Protein AF-A0A7K1ELM9-F1 (afdb_monomer_lite)

Radius of gyration: 16.13 Å; chains: 1; bounding box: 43×20×44 Å

Foldseek 3Di:
DVVVVVVVPPDPPVVLVVVLVVQLVVQLVVQLVVCVVVVHHSVVSSVVSCCCCPPVHVPVHYDDPVVVVVVVVVVVD

pLDDT: mean 88.55, std 14.56, range [47.94, 98.44]

Secondary structure (DSSP, 8-state):
-HHHHHTT-----HHHHHHHHHHHHHHHHHHHHHHHHTTS-HHHHHHHHHHHHSTTTT--S---HHHHHHHHHHHH-

Sequence (77 aa):
MISALLAAGGSLDYGAIFLDLALILIIAKAAAEVSERVGVPAVIGEIVAGIMIGPSLLGLVEPSDAIRVLAEVGVII

Structure (mmCIF, N/CA/C/O backbone):
data_AF-A0A7K1ELM9-F1
#
_entry.id   AF-A0A7K1ELM9-F1
#
loop_
_atom_site.group_PDB
_atom_site.id
_atom_site.type_symbol
_atom_site.label_atom_id
_atom_site.label_alt_id
_atom_site.label_comp_id
_atom_site.label_asym_id
_atom_site.label_entity_id
_atom_site.label_seq_id
_atom_site.pdbx_PDB_ins_code
_atom_site.Cartn_x
_atom_site.Cartn_y
_atom_site.Cartn_z
_atom_site.occupancy
_atom_site.B_iso_or_equiv
_atom_site.auth_seq_id
_atom_site.auth_comp_id
_atom_site.auth_asym_id
_atom_site.auth_atom_id
_atom_site.pdbx_PDB_model_num
ATOM 1 N N . MET A 1 1 ? 26.158 -4.826 -32.085 1.00 55.78 1 MET A N 1
ATOM 2 C CA . MET A 1 1 ? 26.714 -4.526 -30.743 1.00 55.78 1 MET A CA 1
ATOM 3 C C . MET A 1 1 ? 26.583 -3.052 -30.361 1.00 55.78 1 MET A C 1
ATOM 5 O O . MET A 1 1 ? 26.126 -2.801 -29.261 1.00 55.78 1 MET A O 1
ATOM 9 N N . ILE A 1 2 ? 26.870 -2.081 -31.243 1.00 60.00 2 ILE A N 1
ATOM 10 C CA . ILE A 1 2 ? 26.629 -0.641 -30.970 1.00 60.00 2 ILE A CA 1
ATOM 11 C C . ILE A 1 2 ? 25.126 -0.284 -30.904 1.00 60.00 2 ILE A C 1
ATOM 13 O O . ILE A 1 2 ? 24.719 0.556 -30.112 1.00 60.00 2 ILE A O 1
ATOM 17 N N . SER A 1 3 ? 24.274 -0.991 -31.651 1.00 53.66 3 SER A N 1
ATOM 18 C CA . SER A 1 3 ? 22.812 -0.824 -31.633 1.00 53.66 3 SER A CA 1
ATOM 19 C C . SER A 1 3 ? 22.133 -1.236 -30.316 1.00 53.66 3 SER A C 1
ATOM 21 O O . SER A 1 3 ? 21.077 -0.706 -29.998 1.00 53.66 3 SER A O 1
ATOM 23 N N . ALA A 1 4 ? 22.742 -2.126 -29.520 1.00 54.50 4 ALA A N 1
ATOM 24 C CA . ALA A 1 4 ? 22.221 -2.510 -28.202 1.00 54.50 4 ALA A CA 1
ATOM 25 C C . ALA A 1 4 ? 22.511 -1.448 -27.122 1.00 54.50 4 ALA A C 1
ATOM 27 O O . ALA A 1 4 ? 21.758 -1.323 -26.164 1.00 54.50 4 ALA A O 1
ATOM 28 N N . LEU A 1 5 ? 23.573 -0.652 -27.301 1.00 54.62 5 LEU A N 1
ATOM 29 C CA . LEU A 1 5 ? 23.965 0.423 -26.385 1.00 54.62 5 LEU A CA 1
ATOM 30 C C . LEU A 1 5 ? 23.094 1.682 -26.559 1.00 54.62 5 LEU A C 1
ATOM 32 O O . LEU A 1 5 ? 22.837 2.386 -25.592 1.00 54.62 5 LEU A O 1
ATOM 36 N N . LEU A 1 6 ? 22.589 1.933 -27.773 1.00 53.34 6 LEU A N 1
ATOM 37 C CA . LEU A 1 6 ? 21.635 3.016 -28.063 1.00 53.34 6 LEU A CA 1
ATOM 38 C C . LEU A 1 6 ? 20.212 2.719 -27.559 1.00 53.34 6 LEU A C 1
ATOM 40 O O . LEU A 1 6 ? 19.486 3.649 -27.228 1.00 53.34 6 LEU A O 1
ATOM 44 N N . ALA A 1 7 ? 19.830 1.442 -27.448 1.00 53.19 7 ALA A N 1
ATOM 45 C CA . ALA A 1 7 ? 18.570 1.025 -26.824 1.00 53.19 7 ALA A CA 1
ATOM 46 C C . ALA A 1 7 ? 18.612 1.077 -25.282 1.00 53.19 7 ALA A C 1
ATOM 48 O O . ALA A 1 7 ? 17.569 1.055 -24.640 1.00 53.19 7 ALA A O 1
ATOM 49 N N . ALA A 1 8 ? 19.811 1.157 -24.687 1.00 48.97 8 ALA A N 1
ATOM 50 C CA . ALA A 1 8 ? 20.017 1.222 -23.238 1.00 48.97 8 ALA A CA 1
ATOM 51 C C . ALA A 1 8 ? 19.797 2.627 -22.644 1.00 48.97 8 ALA A C 1
ATOM 53 O O . ALA A 1 8 ? 19.884 2.806 -21.431 1.00 48.97 8 ALA A O 1
ATOM 54 N N . GLY A 1 9 ? 19.488 3.625 -23.477 1.00 47.94 9 GLY A N 1
ATOM 55 C CA . GLY A 1 9 ? 18.945 4.905 -23.035 1.00 47.94 9 GLY A CA 1
ATOM 56 C C . GLY A 1 9 ? 17.452 4.774 -22.760 1.00 47.94 9 GLY A C 1
ATOM 57 O O . GLY A 1 9 ? 16.651 5.358 -23.483 1.00 47.94 9 GLY A O 1
ATOM 58 N N . GLY A 1 10 ? 17.074 3.968 -21.765 1.00 56.69 10 GLY A N 1
ATOM 59 C CA . GLY A 1 10 ? 15.692 3.916 -21.303 1.00 56.69 10 GLY A CA 1
ATOM 60 C C . GLY A 1 10 ? 15.307 5.302 -20.804 1.00 56.69 10 GLY A C 1
ATOM 61 O O . GLY A 1 10 ? 15.775 5.735 -19.753 1.00 56.69 10 GLY A O 1
ATOM 62 N N . SER A 1 11 ? 14.510 6.034 -21.580 1.00 65.94 11 SER A N 1
ATOM 63 C CA . SER A 1 11 ? 13.873 7.253 -21.103 1.00 65.94 11 SER A CA 1
ATOM 64 C C . SER A 1 11 ? 13.088 6.889 -19.849 1.00 65.94 11 SER A C 1
ATOM 66 O O . SER A 1 11 ? 12.190 6.052 -19.924 1.00 65.94 11 SER A O 1
ATOM 68 N N . LEU A 1 12 ? 13.439 7.486 -18.707 1.00 66.75 12 LEU A N 1
ATOM 69 C CA . LEU A 1 12 ? 12.595 7.417 -17.521 1.00 66.75 12 LEU A CA 1
ATOM 70 C C . LEU A 1 12 ? 11.247 8.014 -17.913 1.00 66.75 12 LEU A C 1
ATOM 72 O O . LEU A 1 12 ? 11.146 9.218 -18.158 1.00 66.75 12 LEU A O 1
ATOM 76 N N . ASP A 1 13 ? 10.231 7.165 -18.034 1.00 83.56 13 ASP A N 1
ATOM 77 C CA . ASP A 1 13 ? 8.879 7.624 -18.301 1.00 83.56 13 ASP A CA 1
ATOM 78 C C . ASP A 1 13 ? 8.310 8.203 -17.007 1.00 83.56 13 ASP A C 1
ATOM 80 O O . ASP A 1 13 ? 7.644 7.538 -16.212 1.00 83.56 13 ASP A O 1
ATOM 84 N N . TYR A 1 14 ? 8.634 9.473 -16.770 1.00 88.38 14 TYR A N 1
ATOM 85 C CA . TYR A 1 14 ? 8.113 10.226 -15.637 1.00 88.38 14 TYR A CA 1
ATOM 86 C C . TYR A 1 14 ? 6.580 10.232 -15.630 1.00 88.38 14 TYR A C 1
ATOM 88 O O . TYR A 1 14 ? 5.983 10.242 -14.557 1.00 88.38 14 TYR A O 1
ATOM 96 N N . GLY A 1 15 ? 5.945 10.204 -16.809 1.00 91.38 15 GLY A N 1
ATOM 97 C CA . GLY A 1 15 ? 4.493 10.158 -16.937 1.00 91.38 15 GLY A CA 1
ATOM 98 C C . GLY A 1 15 ? 3.919 8.889 -16.318 1.00 91.38 15 GLY A C 1
ATOM 99 O O . GLY A 1 15 ? 3.012 8.982 -15.492 1.00 91.38 15 GLY A O 1
ATOM 100 N N . ALA A 1 16 ? 4.497 7.732 -16.649 1.00 89.81 16 ALA A N 1
ATOM 101 C CA . ALA A 1 16 ? 4.116 6.454 -16.051 1.00 89.81 16 ALA A CA 1
ATOM 102 C C . ALA A 1 16 ? 4.309 6.455 -14.523 1.00 89.81 16 ALA A C 1
ATOM 104 O O . ALA A 1 16 ? 3.388 6.106 -13.790 1.00 89.81 16 ALA A O 1
ATOM 105 N N . ILE A 1 17 ? 5.448 6.954 -14.026 1.00 91.44 17 ILE A N 1
ATOM 106 C CA . ILE A 1 17 ? 5.730 7.003 -12.577 1.00 91.44 17 ILE A CA 1
ATOM 107 C C . ILE A 1 17 ? 4.710 7.875 -11.829 1.00 91.44 17 ILE A C 1
ATOM 109 O O . ILE A 1 17 ? 4.213 7.486 -10.771 1.00 91.44 17 ILE A O 1
ATOM 113 N N . PHE A 1 18 ? 4.397 9.067 -12.347 1.00 93.12 18 PHE A N 1
ATOM 114 C CA . PHE A 1 18 ? 3.419 9.949 -11.706 1.00 93.12 18 PHE A CA 1
ATOM 115 C C . PHE A 1 18 ? 1.993 9.403 -11.800 1.00 93.12 18 PHE A C 1
ATOM 117 O O . PHE A 1 18 ? 1.213 9.618 -10.871 1.00 93.12 18 PHE A O 1
ATOM 124 N N . LEU A 1 19 ? 1.654 8.694 -12.881 1.00 94.56 19 LEU A N 1
ATOM 125 C CA . LEU A 1 19 ? 0.366 8.018 -13.018 1.00 94.56 19 LEU A CA 1
ATOM 126 C C . LEU A 1 19 ? 0.219 6.903 -11.976 1.00 94.56 19 LEU A C 1
ATOM 128 O O . LEU A 1 19 ? -0.789 6.869 -11.270 1.00 94.56 19 LEU A O 1
ATOM 132 N N . ASP A 1 20 ? 1.236 6.054 -11.834 1.00 94.62 20 ASP A N 1
ATOM 133 C CA . ASP A 1 20 ? 1.277 4.986 -10.832 1.00 94.62 20 ASP A CA 1
ATOM 134 C C . ASP A 1 20 ? 1.153 5.554 -9.417 1.00 94.62 20 ASP A C 1
ATOM 136 O O . ASP A 1 20 ? 0.330 5.094 -8.624 1.00 94.62 20 ASP A O 1
ATOM 140 N N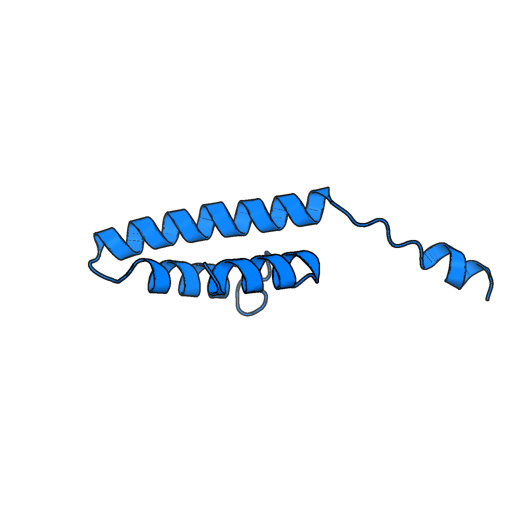 . LEU A 1 21 ? 1.910 6.612 -9.108 1.00 94.62 21 LEU A N 1
ATOM 141 C CA . LEU A 1 21 ? 1.836 7.282 -7.813 1.00 94.62 21 LEU A CA 1
ATOM 142 C C . LEU A 1 21 ? 0.447 7.890 -7.563 1.00 94.62 21 LEU A C 1
ATOM 144 O O . LEU A 1 21 ? -0.095 7.746 -6.467 1.00 94.62 21 LEU A O 1
ATOM 148 N N . ALA A 1 22 ? -0.152 8.542 -8.563 1.00 96.25 22 ALA A N 1
ATOM 149 C CA . ALA A 1 22 ? -1.499 9.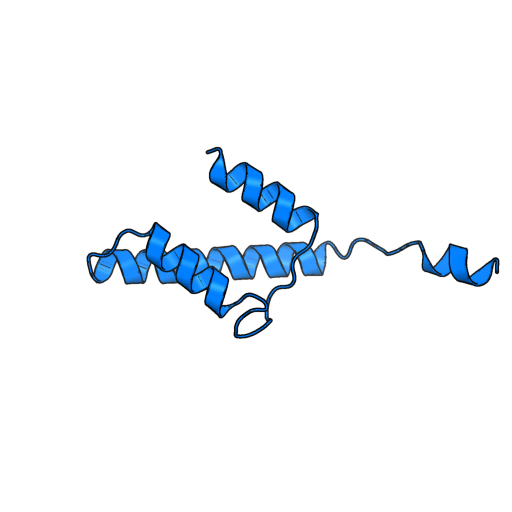095 -8.446 1.00 96.25 22 ALA A CA 1
ATOM 150 C C . ALA A 1 22 ? -2.539 7.994 -8.186 1.00 96.25 22 ALA A C 1
ATOM 152 O O . ALA A 1 22 ? -3.385 8.153 -7.305 1.00 96.25 22 ALA A O 1
ATOM 153 N N . LEU A 1 23 ? -2.452 6.867 -8.900 1.00 96.44 23 LEU A N 1
ATOM 154 C CA . LEU A 1 23 ? -3.316 5.707 -8.685 1.00 96.44 23 LEU A CA 1
ATOM 155 C C . LEU A 1 23 ? -3.148 5.135 -7.276 1.00 96.44 23 LEU A C 1
ATOM 157 O O . LEU A 1 23 ? -4.151 4.936 -6.588 1.00 96.44 23 LEU A O 1
ATOM 161 N N . ILE A 1 24 ? -1.908 4.934 -6.817 1.00 96.25 24 ILE A N 1
ATOM 162 C CA . ILE A 1 24 ? -1.624 4.470 -5.452 1.00 96.25 24 ILE A CA 1
ATOM 163 C C . ILE A 1 24 ? -2.287 5.396 -4.430 1.00 96.25 24 ILE A C 1
ATOM 165 O O . ILE A 1 24 ? -3.046 4.924 -3.588 1.00 96.25 24 ILE A O 1
ATOM 169 N N . LEU A 1 25 ? -2.052 6.708 -4.517 1.00 96.62 25 LEU A N 1
ATOM 170 C CA . LEU A 1 25 ? -2.546 7.674 -3.533 1.00 96.62 25 LEU A CA 1
ATOM 171 C C . LEU A 1 25 ? -4.075 7.772 -3.516 1.00 96.62 25 LEU A C 1
ATOM 173 O O . LEU A 1 25 ? -4.677 7.790 -2.441 1.00 96.62 25 LEU A O 1
ATOM 177 N N . ILE A 1 26 ? -4.714 7.817 -4.690 1.00 98.25 26 ILE A N 1
ATOM 178 C CA . ILE A 1 26 ? -6.176 7.916 -4.798 1.00 98.25 26 ILE A CA 1
ATOM 179 C C . ILE A 1 26 ? -6.836 6.668 -4.211 1.00 98.25 26 ILE A C 1
ATOM 181 O O . ILE A 1 26 ? -7.759 6.780 -3.401 1.00 98.25 26 ILE A O 1
ATOM 185 N N . ILE A 1 27 ? -6.361 5.481 -4.596 1.00 98.00 27 ILE A N 1
ATOM 186 C CA . ILE A 1 27 ? -6.966 4.220 -4.166 1.00 98.00 27 ILE A CA 1
ATOM 187 C C . ILE A 1 27 ? -6.674 3.950 -2.687 1.00 98.00 27 ILE A C 1
ATOM 189 O O . ILE A 1 27 ? -7.591 3.573 -1.957 1.00 98.00 27 ILE A O 1
ATOM 193 N N . ALA A 1 28 ? -5.449 4.208 -2.218 1.00 97.56 28 ALA A N 1
ATOM 194 C CA . ALA A 1 28 ? -5.098 4.085 -0.805 1.00 97.56 28 ALA A CA 1
ATOM 195 C C . ALA A 1 28 ? -5.948 5.019 0.065 1.00 97.56 28 ALA A C 1
ATOM 197 O O . ALA A 1 28 ? -6.548 4.558 1.034 1.00 97.56 28 ALA A O 1
ATOM 198 N N . LYS A 1 29 ? -6.101 6.299 -0.312 1.00 98.00 29 LYS A N 1
ATOM 199 C CA . LYS A 1 29 ? -6.919 7.244 0.464 1.00 98.00 29 LYS A CA 1
ATOM 200 C C . LYS A 1 29 ? -8.400 6.867 0.467 1.00 98.00 29 LYS A C 1
ATOM 202 O O . LYS A 1 29 ? -9.050 6.986 1.506 1.00 98.00 29 LYS A O 1
ATOM 207 N N . ALA A 1 30 ? -8.931 6.412 -0.668 1.00 98.44 30 ALA A N 1
ATOM 208 C CA . ALA A 1 30 ? -10.306 5.931 -0.747 1.00 98.44 30 ALA A CA 1
ATOM 209 C C . ALA A 1 30 ? -10.522 4.704 0.154 1.00 98.44 30 ALA A C 1
ATOM 211 O O . ALA A 1 30 ? -11.510 4.642 0.883 1.00 98.44 30 ALA A O 1
ATOM 212 N N . ALA A 1 31 ? -9.585 3.752 0.150 1.00 98.25 31 ALA A N 1
ATOM 213 C CA . ALA A 1 31 ? -9.659 2.569 0.997 1.00 98.25 31 ALA A CA 1
ATOM 214 C C . ALA A 1 31 ? -9.494 2.902 2.486 1.00 98.25 31 ALA A C 1
ATOM 216 O O . ALA A 1 31 ? -10.256 2.381 3.295 1.00 98.25 31 ALA A O 1
ATOM 217 N N . ALA A 1 32 ? -8.579 3.807 2.843 1.00 98.25 32 ALA A N 1
ATOM 218 C CA . ALA A 1 32 ? -8.404 4.305 4.206 1.00 98.25 32 ALA A CA 1
ATOM 219 C C . ALA A 1 32 ? -9.710 4.886 4.763 1.00 98.25 32 ALA A C 1
ATOM 221 O O . ALA A 1 32 ? -10.165 4.482 5.829 1.00 98.25 32 ALA A O 1
ATOM 222 N N . GLU A 1 33 ? -10.360 5.765 3.995 1.00 98.31 33 GLU A N 1
ATOM 223 C CA . GLU A 1 33 ? -11.637 6.382 4.364 1.00 98.31 33 GLU A CA 1
ATOM 224 C C . GLU A 1 33 ? -12.745 5.332 4.560 1.00 98.31 33 GLU A C 1
ATOM 226 O O . GLU A 1 33 ? -13.536 5.410 5.501 1.00 98.31 33 GLU A O 1
ATOM 231 N N . VAL A 1 34 ? -12.809 4.319 3.689 1.00 98.31 34 VAL A N 1
ATOM 232 C CA . VAL A 1 34 ? -13.762 3.208 3.835 1.00 98.31 34 VAL A CA 1
ATOM 233 C C . VAL A 1 34 ? -13.451 2.378 5.081 1.00 98.31 34 VAL A C 1
ATOM 235 O O . VAL A 1 34 ? -14.375 2.042 5.821 1.00 98.31 34 VAL A O 1
ATOM 238 N N . SER A 1 35 ? -12.180 2.070 5.341 1.00 98.25 35 SER A N 1
ATOM 239 C CA . SER A 1 35 ? -11.744 1.307 6.515 1.00 98.25 35 SER A CA 1
ATOM 240 C C . SER A 1 35 ? -12.076 2.017 7.822 1.00 98.25 35 SER A C 1
ATOM 242 O O . SER A 1 35 ? -12.655 1.396 8.716 1.00 98.25 35 SER A O 1
ATOM 244 N N . GLU A 1 36 ? -11.812 3.319 7.905 1.00 98.06 36 GLU A N 1
ATOM 245 C CA . GLU A 1 36 ? -12.153 4.133 9.075 1.00 98.06 36 GLU A CA 1
ATOM 246 C C . GLU A 1 36 ? -13.667 4.143 9.326 1.00 98.06 36 GLU A C 1
ATOM 248 O O . GLU A 1 36 ? -14.110 3.984 10.465 1.00 98.06 36 GLU A O 1
ATOM 253 N N . ARG A 1 37 ? -14.479 4.229 8.261 1.00 97.62 37 ARG A N 1
ATOM 254 C CA . ARG A 1 37 ? -15.951 4.183 8.359 1.00 97.62 37 ARG A CA 1
ATOM 255 C C . ARG A 1 37 ? -16.488 2.859 8.891 1.00 97.62 37 ARG A C 1
ATOM 257 O O . ARG 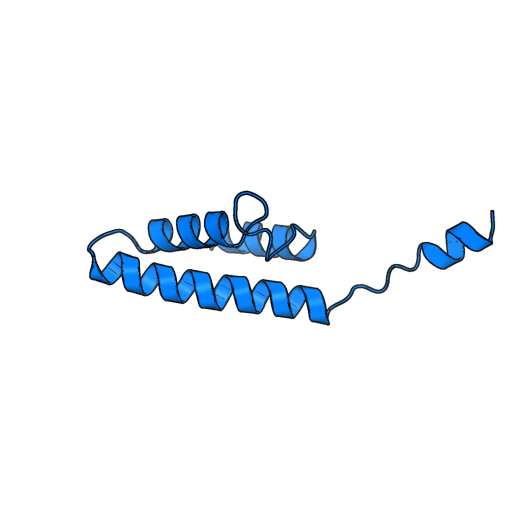A 1 37 ? -17.538 2.858 9.529 1.00 97.62 37 ARG A O 1
ATOM 264 N N . VAL A 1 38 ? -15.800 1.747 8.635 1.00 97.38 38 VAL A N 1
ATOM 265 C CA . VAL A 1 38 ? -16.188 0.420 9.147 1.00 97.38 38 VAL A CA 1
ATOM 266 C C . VAL A 1 38 ? -15.512 0.062 10.478 1.00 97.38 38 VAL A C 1
ATOM 268 O O . VAL A 1 38 ? -15.702 -1.046 10.974 1.00 97.38 38 VAL A O 1
ATOM 271 N N . GLY A 1 39 ? -14.754 0.986 11.080 1.00 97.44 39 GLY A N 1
ATOM 272 C CA . GLY A 1 39 ? -14.116 0.803 12.389 1.00 97.44 39 GLY A CA 1
ATOM 273 C C . GLY A 1 39 ? -12.801 0.018 12.360 1.00 97.44 39 GLY A C 1
ATOM 274 O O . GLY A 1 39 ? -12.370 -0.493 13.393 1.00 97.44 39 GLY A O 1
ATOM 275 N N . VAL A 1 40 ? -12.163 -0.093 11.194 1.00 97.81 40 VAL A N 1
ATOM 276 C CA . VAL A 1 40 ? -10.854 -0.737 11.018 1.00 97.81 40 VAL A CA 1
ATOM 277 C C . VAL A 1 40 ? -9.777 0.352 10.879 1.00 97.81 40 VAL A C 1
ATOM 279 O O . VAL A 1 40 ? -10.049 1.387 10.272 1.00 97.81 40 VAL A O 1
ATOM 282 N N . PRO A 1 41 ? -8.550 0.161 11.405 1.00 98.00 41 PRO A N 1
ATOM 283 C CA . PRO A 1 41 ? -7.473 1.131 11.214 1.00 98.00 41 PRO A CA 1
ATOM 284 C C . PRO A 1 41 ? -7.211 1.426 9.729 1.00 98.00 41 PRO A C 1
ATOM 286 O O . PRO A 1 41 ? -7.119 0.496 8.926 1.00 98.00 41 PRO A O 1
ATOM 289 N N . ALA A 1 42 ? -7.033 2.705 9.383 1.00 97.81 42 ALA A N 1
ATOM 290 C CA . ALA A 1 42 ? -6.812 3.186 8.013 1.00 97.81 42 ALA A CA 1
ATOM 291 C C . ALA A 1 42 ? -5.724 2.406 7.256 1.00 97.81 42 ALA A C 1
ATOM 293 O O . ALA A 1 42 ? -5.943 1.975 6.126 1.00 97.81 42 ALA A O 1
ATOM 294 N N . VAL A 1 43 ? -4.598 2.135 7.927 1.00 96.38 43 VAL A N 1
ATOM 295 C CA . VAL A 1 43 ? -3.440 1.410 7.374 1.00 96.38 43 VAL A CA 1
ATOM 296 C C . VAL A 1 43 ? -3.822 0.030 6.825 1.00 96.38 43 VAL A C 1
ATOM 298 O O . VAL A 1 43 ? -3.263 -0.421 5.829 1.00 96.38 43 VAL A O 1
ATOM 301 N N . ILE A 1 44 ? -4.810 -0.649 7.420 1.00 97.50 44 ILE A N 1
ATOM 302 C CA . ILE A 1 44 ? -5.287 -1.938 6.897 1.00 97.50 44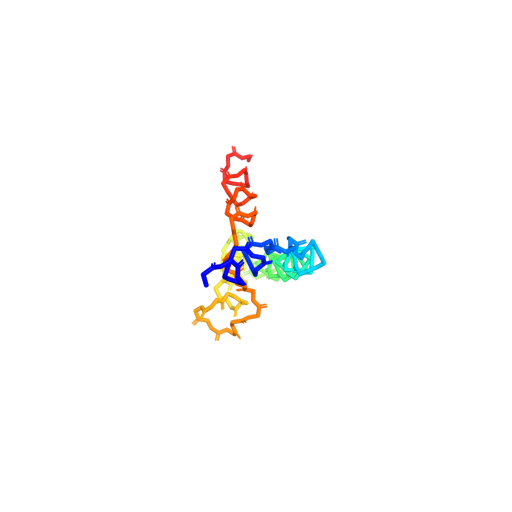 ILE A CA 1
ATOM 303 C C . ILE A 1 44 ? -5.951 -1.747 5.528 1.00 97.50 44 ILE A C 1
ATOM 305 O O . ILE A 1 44 ? -5.709 -2.536 4.616 1.00 97.50 44 ILE A O 1
ATOM 309 N N . GLY A 1 45 ? -6.748 -0.688 5.363 1.00 97.69 45 GLY A N 1
ATOM 310 C CA . GLY A 1 45 ? -7.358 -0.324 4.084 1.00 97.69 45 GLY A CA 1
ATOM 311 C C . GLY A 1 45 ? -6.325 0.006 3.016 1.00 97.69 45 GLY A C 1
ATOM 312 O O . GLY A 1 45 ? -6.434 -0.467 1.887 1.00 97.69 45 GLY A O 1
ATOM 313 N N . GL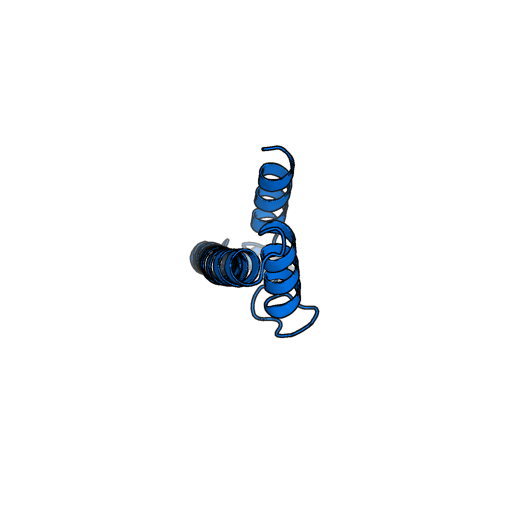U A 1 46 ? -5.286 0.752 3.384 1.00 97.31 46 GLU A N 1
ATOM 314 C CA . GLU A 1 46 ? -4.184 1.126 2.489 1.00 97.31 46 GLU A CA 1
ATOM 315 C C . GLU A 1 46 ? -3.388 -0.097 2.011 1.00 97.31 46 GLU A C 1
ATOM 317 O O . GLU A 1 46 ? -3.110 -0.228 0.817 1.00 97.31 46 GLU A O 1
ATOM 322 N N . ILE A 1 47 ? -3.086 -1.040 2.912 1.00 96.12 47 ILE A N 1
ATOM 323 C CA . ILE A 1 47 ? -2.410 -2.297 2.558 1.00 96.12 47 ILE A CA 1
ATOM 324 C C . ILE A 1 47 ? -3.275 -3.115 1.593 1.00 96.12 47 ILE A C 1
ATOM 326 O O . ILE A 1 47 ? -2.779 -3.602 0.576 1.00 96.12 47 ILE A O 1
ATOM 330 N N . VAL A 1 48 ? -4.575 -3.247 1.875 1.00 97.19 48 VAL A N 1
ATOM 331 C CA . VAL A 1 48 ? -5.506 -3.970 0.993 1.00 97.19 48 VAL A CA 1
ATOM 332 C C . VAL A 1 48 ? -5.597 -3.292 -0.375 1.00 97.19 48 VAL A C 1
ATOM 334 O O . VAL A 1 48 ? -5.530 -3.981 -1.393 1.00 97.19 48 VAL A O 1
ATOM 337 N N . ALA A 1 49 ? -5.676 -1.960 -0.422 1.00 97.12 49 ALA A N 1
ATOM 338 C CA . ALA A 1 49 ? -5.612 -1.183 -1.659 1.00 97.12 49 ALA A CA 1
ATOM 339 C C . ALA A 1 49 ? -4.352 -1.494 -2.472 1.00 97.12 49 ALA A C 1
ATOM 341 O O . ALA A 1 49 ? -4.466 -1.808 -3.658 1.00 97.12 49 ALA A O 1
ATOM 342 N N . GLY A 1 50 ? -3.179 -1.478 -1.834 1.00 95.44 50 GLY A N 1
ATOM 343 C CA . GLY A 1 50 ? -1.907 -1.814 -2.473 1.00 95.44 50 GLY A CA 1
ATOM 344 C C . GLY A 1 50 ? -1.880 -3.235 -3.043 1.00 95.44 50 GLY A C 1
ATOM 345 O O . GLY A 1 50 ? -1.445 -3.433 -4.176 1.00 95.44 50 GLY A O 1
ATOM 346 N N . ILE A 1 51 ? -2.406 -4.221 -2.308 1.00 95.88 51 ILE A N 1
ATOM 347 C CA . ILE A 1 51 ? -2.505 -5.610 -2.787 1.00 95.88 51 ILE A CA 1
ATOM 348 C C . ILE A 1 51 ? -3.457 -5.712 -3.988 1.00 95.88 51 ILE A C 1
ATOM 350 O O . ILE A 1 51 ? -3.154 -6.439 -4.932 1.00 95.88 51 ILE A O 1
ATOM 354 N N . MET A 1 52 ? -4.581 -4.982 -3.975 1.00 96.69 52 MET A N 1
ATOM 355 C CA . MET A 1 52 ? -5.557 -4.966 -5.072 1.00 96.69 52 MET A CA 1
ATOM 356 C C . MET A 1 52 ? -4.984 -4.391 -6.364 1.00 96.69 52 MET A C 1
ATOM 358 O O . MET A 1 52 ? -5.119 -5.020 -7.411 1.00 96.69 52 MET A O 1
ATOM 362 N N . ILE A 1 53 ? -4.360 -3.215 -6.313 1.00 96.50 53 ILE A N 1
ATOM 363 C CA . ILE A 1 53 ? -3.857 -2.542 -7.524 1.00 96.50 53 ILE A CA 1
ATOM 364 C C . ILE A 1 53 ? -2.493 -3.067 -7.974 1.00 96.50 53 ILE A C 1
ATOM 366 O O . ILE A 1 53 ? -2.130 -2.914 -9.140 1.00 96.50 53 ILE A O 1
ATOM 370 N N . GLY A 1 54 ? -1.742 -3.680 -7.061 1.00 94.31 54 GLY A N 1
ATOM 371 C CA . GLY A 1 54 ? -0.425 -4.229 -7.333 1.00 94.31 54 GLY A CA 1
ATOM 372 C C . GLY A 1 54 ? -0.448 -5.490 -8.207 1.00 94.31 54 GLY A C 1
ATOM 373 O O . GLY A 1 54 ? -1.511 -6.027 -8.542 1.00 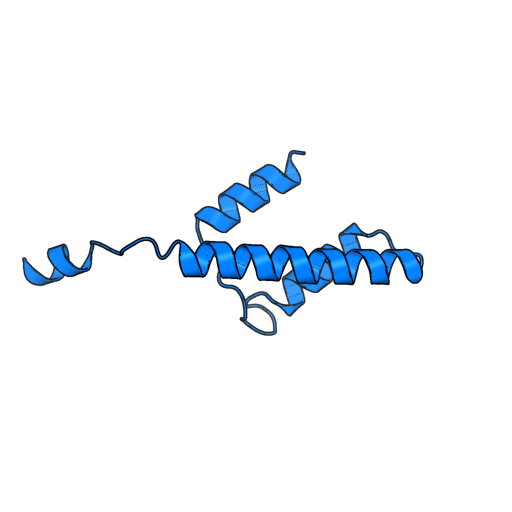94.31 54 GLY A O 1
ATOM 374 N N . PRO A 1 55 ? 0.743 -6.019 -8.540 1.00 92.50 55 PRO A N 1
ATOM 375 C CA . PRO A 1 55 ? 0.904 -7.174 -9.429 1.00 92.50 55 PRO A CA 1
ATOM 376 C C . PRO A 1 55 ? 0.299 -8.471 -8.878 1.00 92.50 55 PRO A C 1
ATOM 378 O O . PRO A 1 55 ? 0.075 -9.412 -9.631 1.00 92.50 55 PRO A O 1
ATOM 381 N N . SER A 1 56 ? 0.019 -8.532 -7.574 1.00 91.44 56 SER A N 1
ATOM 382 C CA . SER A 1 56 ? -0.576 -9.704 -6.926 1.00 91.44 56 SER A CA 1
ATOM 383 C C . SER A 1 56 ? -2.047 -9.934 -7.291 1.00 91.44 56 SER A C 1
ATOM 385 O O . SER A 1 56 ? -2.532 -11.049 -7.105 1.00 91.44 56 SER A O 1
ATOM 387 N N . LEU A 1 57 ? -2.765 -8.907 -7.769 1.00 93.25 57 LEU A N 1
ATOM 388 C CA . LEU A 1 57 ? -4.181 -9.007 -8.138 1.00 93.25 57 LEU A CA 1
ATOM 389 C C . LEU A 1 57 ? -4.476 -8.379 -9.505 1.00 93.25 57 LEU A C 1
ATOM 391 O O . LEU A 1 57 ? -4.598 -9.112 -10.483 1.00 93.25 57 LEU A O 1
ATOM 395 N N . LEU A 1 58 ? -4.637 -7.052 -9.585 1.00 94.19 58 LEU A N 1
ATOM 396 C CA . LEU A 1 58 ? -5.058 -6.389 -10.827 1.00 94.19 58 LEU A CA 1
ATOM 397 C C . LEU A 1 58 ? -3.890 -6.045 -11.759 1.00 94.19 58 LEU A C 1
ATOM 399 O O . LEU A 1 58 ? -4.118 -5.866 -12.952 1.00 94.19 58 LEU A O 1
ATOM 403 N N . GLY A 1 59 ? -2.665 -5.934 -11.231 1.00 92.75 59 GLY A N 1
ATOM 404 C CA . GLY A 1 59 ? -1.481 -5.585 -12.022 1.00 92.75 59 GLY A CA 1
ATOM 405 C C . GLY A 1 59 ? -1.564 -4.210 -12.682 1.00 92.75 59 GLY A C 1
ATOM 406 O O . GLY A 1 59 ? -1.036 -4.029 -13.772 1.00 92.75 59 GLY A O 1
ATOM 407 N N . LEU A 1 60 ? -2.251 -3.256 -12.044 1.00 93.56 60 LEU A N 1
ATOM 408 C CA . LEU A 1 60 ? -2.401 -1.891 -12.559 1.00 93.56 60 LEU A CA 1
ATOM 409 C C . LEU A 1 60 ? -1.162 -1.033 -12.316 1.00 93.56 60 LEU A C 1
ATOM 411 O O . LEU A 1 60 ? -0.967 -0.056 -13.027 1.00 93.56 60 LEU A O 1
ATOM 415 N N . VAL A 1 61 ? -0.371 -1.377 -11.299 1.00 93.38 61 VAL A N 1
ATOM 416 C CA . VAL A 1 61 ? 0.845 -0.658 -10.923 1.00 93.38 61 VAL A CA 1
ATOM 417 C C . VAL A 1 61 ? 2.005 -1.641 -10.850 1.00 93.38 61 VAL A C 1
ATOM 419 O O . VAL A 1 61 ? 1.916 -2.662 -10.157 1.00 93.38 61 VAL A O 1
ATOM 422 N N . GLU A 1 62 ? 3.102 -1.317 -11.535 1.00 88.69 62 GLU A N 1
ATOM 423 C CA . GLU A 1 62 ? 4.322 -2.120 -11.513 1.00 88.69 62 GLU A CA 1
ATOM 424 C C . GLU A 1 62 ? 5.358 -1.574 -10.514 1.00 88.69 62 GLU A C 1
ATOM 426 O O . GLU A 1 62 ? 5.512 -0.362 -10.346 1.00 88.69 62 GLU A O 1
ATOM 431 N N . PRO A 1 63 ? 6.116 -2.452 -9.832 1.00 87.69 63 PRO A N 1
ATOM 432 C CA . PRO A 1 63 ? 7.197 -2.010 -8.966 1.00 87.69 63 PRO A CA 1
ATOM 433 C C . PRO A 1 63 ? 8.311 -1.339 -9.781 1.00 87.69 63 PRO A C 1
ATOM 435 O O . PRO A 1 63 ? 8.977 -1.991 -10.581 1.00 87.69 63 PRO A O 1
ATOM 438 N N . SER A 1 64 ? 8.580 -0.066 -9.502 1.00 91.62 64 SER A N 1
ATOM 439 C CA . SER A 1 64 ? 9.743 0.662 -10.021 1.00 91.62 64 SER A CA 1
ATOM 440 C C . SER A 1 64 ? 10.668 1.104 -8.888 1.00 91.62 64 SER A C 1
ATOM 442 O O . SER A 1 64 ? 10.248 1.213 -7.733 1.00 91.62 64 SER A O 1
ATOM 444 N N . ASP A 1 65 ? 11.932 1.389 -9.210 1.00 92.00 65 ASP A N 1
ATOM 445 C CA . ASP A 1 65 ? 12.907 1.870 -8.221 1.00 92.00 65 ASP A CA 1
ATOM 446 C C . ASP A 1 65 ? 12.443 3.173 -7.554 1.00 92.00 65 ASP A C 1
ATOM 448 O O . ASP A 1 65 ? 12.584 3.339 -6.344 1.00 92.00 65 ASP A O 1
ATOM 452 N N . ALA A 1 66 ? 11.803 4.066 -8.318 1.00 91.88 66 ALA A N 1
ATOM 453 C CA . ALA A 1 66 ? 11.237 5.305 -7.793 1.00 91.88 66 ALA A CA 1
ATOM 454 C C . ALA A 1 66 ? 10.134 5.038 -6.755 1.00 91.88 66 ALA A C 1
ATOM 456 O O . ALA A 1 66 ? 10.163 5.611 -5.665 1.00 91.88 66 ALA A O 1
ATOM 457 N N . ILE A 1 67 ? 9.190 4.138 -7.058 1.00 93.25 67 ILE A N 1
ATOM 458 C CA . ILE A 1 67 ? 8.109 3.775 -6.130 1.00 93.25 67 ILE A CA 1
ATOM 459 C C . ILE A 1 67 ? 8.661 3.078 -4.880 1.00 93.25 67 ILE A C 1
ATOM 461 O O . ILE A 1 67 ? 8.168 3.333 -3.784 1.00 93.25 67 ILE A O 1
ATOM 465 N N . ARG A 1 68 ? 9.712 2.255 -5.003 1.00 93.31 68 ARG A N 1
ATOM 466 C CA . ARG A 1 68 ? 10.364 1.612 -3.846 1.00 93.31 68 ARG A CA 1
ATOM 467 C C . ARG A 1 68 ? 10.987 2.627 -2.893 1.00 93.31 68 ARG A C 1
ATOM 469 O O . ARG A 1 68 ? 10.722 2.557 -1.699 1.00 93.31 68 ARG A O 1
ATOM 476 N N . VAL A 1 69 ? 11.743 3.593 -3.416 1.00 94.44 69 VAL A N 1
ATOM 477 C CA . VAL A 1 69 ? 12.332 4.666 -2.596 1.00 94.44 69 VAL A CA 1
ATOM 478 C C . VAL A 1 69 ? 11.237 5.486 -1.910 1.00 94.44 69 VAL A C 1
ATOM 480 O O . VAL A 1 69 ? 11.337 5.777 -0.721 1.00 94.44 69 VAL A O 1
ATOM 483 N N . LEU A 1 70 ? 10.158 5.823 -2.625 1.00 93.50 70 LEU A N 1
ATOM 484 C CA . LEU A 1 70 ? 9.020 6.536 -2.037 1.00 93.50 70 LEU A CA 1
ATOM 485 C C . LEU A 1 70 ? 8.316 5.715 -0.943 1.00 93.50 70 LEU A C 1
ATOM 487 O O . LEU A 1 70 ? 7.935 6.277 0.082 1.00 93.50 70 LEU A O 1
ATOM 491 N N . ALA A 1 71 ? 8.174 4.401 -1.126 1.00 93.06 71 ALA A N 1
ATOM 492 C CA . ALA A 1 71 ? 7.585 3.512 -0.128 1.00 93.06 71 ALA A CA 1
ATOM 493 C C . ALA A 1 71 ? 8.455 3.400 1.134 1.00 93.06 71 ALA A C 1
ATOM 495 O O . ALA A 1 71 ? 7.922 3.444 2.240 1.00 93.06 71 ALA A O 1
ATOM 496 N N . GLU A 1 72 ? 9.781 3.312 0.992 1.00 95.00 72 GLU A N 1
ATOM 497 C CA . GLU A 1 72 ? 10.711 3.332 2.131 1.00 95.00 72 GLU A CA 1
ATOM 498 C C . GLU A 1 72 ? 10.592 4.633 2.928 1.00 95.00 72 GLU A C 1
ATOM 500 O O . GLU A 1 72 ? 10.494 4.597 4.153 1.00 95.00 72 GLU A O 1
ATOM 505 N N . VAL A 1 73 ? 10.525 5.777 2.237 1.00 94.62 73 VAL A N 1
ATOM 506 C CA . VAL A 1 73 ? 10.287 7.078 2.879 1.00 94.62 73 VAL A CA 1
ATOM 507 C C . VAL A 1 73 ? 8.949 7.079 3.619 1.00 94.62 73 VAL A C 1
ATOM 509 O O . VAL A 1 73 ? 8.895 7.537 4.756 1.00 94.62 73 VAL A O 1
ATOM 512 N N . GLY A 1 74 ? 7.896 6.525 3.013 1.00 91.31 74 GLY A N 1
ATOM 513 C CA . GLY A 1 74 ? 6.567 6.422 3.617 1.00 91.31 74 GLY A CA 1
ATOM 514 C C . GLY A 1 74 ? 6.507 5.571 4.891 1.00 91.31 74 GLY A C 1
ATOM 515 O O . GLY A 1 74 ? 5.682 5.850 5.748 1.00 91.31 74 GLY A O 1
ATOM 516 N N . VAL A 1 75 ? 7.373 4.563 5.039 1.00 90.94 75 VAL A N 1
ATOM 517 C CA . VAL A 1 75 ? 7.447 3.722 6.254 1.00 90.94 75 VAL A CA 1
ATOM 518 C C . VAL A 1 75 ? 8.207 4.412 7.393 1.00 90.94 75 VAL A C 1
ATOM 520 O O . VAL A 1 75 ? 7.995 4.085 8.560 1.00 90.94 75 VAL A O 1
ATOM 523 N N . ILE A 1 76 ? 9.125 5.326 7.069 1.00 93.62 76 ILE A N 1
ATOM 524 C CA . ILE A 1 76 ? 9.967 6.019 8.056 1.00 93.62 76 ILE A CA 1
ATOM 525 C C . ILE A 1 76 ? 9.214 7.166 8.751 1.00 93.62 76 ILE A C 1
ATOM 527 O O . ILE A 1 76 ? 9.542 7.492 9.895 1.00 93.62 76 ILE A O 1
ATOM 531 N N . ILE A 1 77 ? 8.260 7.792 8.056 1.00 80.06 77 ILE A N 1
ATOM 532 C CA . ILE A 1 77 ? 7.477 8.943 8.541 1.00 80.06 77 ILE A CA 1
ATOM 533 C C . ILE A 1 77 ? 6.232 8.524 9.322 1.00 80.06 77 ILE A C 1
ATOM 535 O O . ILE A 1 77 ? 5.878 9.286 10.250 1.00 80.06 77 ILE A O 1
#